Protein AF-A0A3D2V4M1-F1 (afdb_monomer)

Solvent-accessible surface area (backbone atoms only — not comparable to full-atom values): 6940 Å² total; per-residue (Å²): 143,66,62,63,49,22,53,51,41,52,53,52,38,59,76,69,65,56,54,67,71,56,53,52,47,23,29,75,36,7,58,77,78,34,70,85,38,71,66,32,46,23,28,28,33,61,55,54,71,39,66,43,95,90,40,63,64,65,18,50,55,46,37,48,34,51,48,32,41,75,77,68,73,39,86,50,70,66,8,72,84,40,56,33,94,81,58,99,42,41,36,66,53,40,53,57,59,47,56,75,55,64,82,69,76,80,90,81,74,79,56,95,90,54,78,81,88,122

Foldseek 3Di:
DLLVLLVVLVVVCVVVVPDVVVLLCLCLALCPVPVPDSSSVSSVSNLCVLDDPPDPPSSLLCSLQSNCCPPVVDGCSVQCVAQDPPDRQHVVNSVVSSVVCVVDDDDPDDDVPDPPPD

pLDDT: mean 91.74, std 9.74, range [51.94, 98.25]

Structure (mmCIF, N/CA/C/O backbone):
data_AF-A0A3D2V4M1-F1
#
_entry.id   AF-A0A3D2V4M1-F1
#
loop_
_atom_site.group_PDB
_atom_site.id
_atom_site.type_symbol
_atom_site.label_atom_id
_atom_site.label_alt_id
_atom_site.label_comp_id
_atom_site.label_asym_id
_atom_site.label_entity_id
_atom_site.label_seq_id
_atom_site.pdbx_PDB_ins_code
_atom_site.Cartn_x
_atom_site.Cartn_y
_atom_site.Cartn_z
_atom_site.occupancy
_atom_site.B_iso_or_equiv
_atom_site.auth_seq_id
_atom_site.auth_comp_id
_atom_site.auth_asym_id
_atom_site.auth_atom_id
_atom_site.pdbx_PDB_model_num
ATOM 1 N N . LYS A 1 1 ? 16.210 -1.381 -2.846 1.00 54.25 1 LYS A N 1
ATOM 2 C CA . LYS A 1 1 ? 17.095 -0.762 -3.869 1.00 54.25 1 LYS A CA 1
ATOM 3 C C . LYS A 1 1 ? 16.379 -0.390 -5.185 1.00 54.25 1 LYS A C 1
ATOM 5 O O . LYS A 1 1 ? 17.010 0.249 -6.009 1.00 54.25 1 LYS A O 1
ATOM 10 N N . ASN A 1 2 ? 15.068 -0.644 -5.351 1.00 72.94 2 ASN A N 1
ATOM 11 C CA . ASN A 1 2 ? 14.371 -0.451 -6.640 1.00 72.94 2 ASN A CA 1
ATOM 12 C C . ASN A 1 2 ? 13.232 0.597 -6.625 1.00 72.94 2 ASN A C 1
ATOM 14 O O . ASN A 1 2 ? 12.428 0.638 -7.548 1.00 72.94 2 ASN A O 1
ATOM 18 N N . LEU A 1 3 ? 13.162 1.467 -5.605 1.00 85.62 3 LEU A N 1
ATOM 19 C CA . LEU A 1 3 ? 12.079 2.461 -5.455 1.00 85.62 3 LEU A CA 1
ATOM 20 C C . LEU A 1 3 ? 12.039 3.531 -6.557 1.00 85.62 3 LEU A C 1
ATOM 22 O O . LEU A 1 3 ? 11.018 4.187 -6.739 1.00 85.62 3 LEU A O 1
ATOM 26 N N . TRP A 1 4 ? 13.132 3.705 -7.300 1.00 91.38 4 TRP A N 1
ATOM 27 C CA . TRP A 1 4 ? 13.201 4.657 -8.405 1.00 91.38 4 TRP A CA 1
ATOM 28 C C . TRP A 1 4 ? 12.192 4.336 -9.517 1.00 91.38 4 TRP A C 1
ATOM 30 O O . TRP A 1 4 ? 11.665 5.263 -10.113 1.00 91.38 4 TRP A O 1
ATOM 40 N N . ARG A 1 5 ? 11.847 3.055 -9.734 1.00 91.69 5 ARG A N 1
ATOM 41 C CA . ARG A 1 5 ? 10.828 2.649 -10.720 1.00 91.69 5 ARG A CA 1
ATOM 42 C C . ARG A 1 5 ? 9.445 3.184 -10.354 1.00 91.69 5 ARG A C 1
ATOM 44 O O . ARG A 1 5 ? 8.746 3.706 -11.210 1.00 91.69 5 ARG A O 1
ATOM 51 N N . TRP A 1 6 ? 9.094 3.115 -9.070 1.00 95.12 6 TRP A N 1
ATOM 52 C CA . TRP A 1 6 ? 7.847 3.682 -8.558 1.00 95.12 6 TRP A CA 1
ATOM 53 C C . TRP A 1 6 ? 7.839 5.210 -8.644 1.00 95.12 6 TRP A C 1
ATOM 55 O O . TRP A 1 6 ? 6.861 5.793 -9.100 1.00 95.12 6 TRP A O 1
ATOM 65 N N . ARG A 1 7 ? 8.947 5.869 -8.277 1.00 95.88 7 ARG A N 1
ATOM 66 C CA . ARG A 1 7 ? 9.106 7.323 -8.452 1.00 95.88 7 ARG A CA 1
ATOM 67 C C . ARG A 1 7 ? 8.899 7.735 -9.912 1.00 95.88 7 ARG A C 1
ATOM 69 O O . ARG A 1 7 ? 8.149 8.670 -10.171 1.00 95.88 7 ARG A O 1
ATOM 76 N N . ASP A 1 8 ? 9.564 7.060 -10.845 1.00 96.44 8 ASP A N 1
ATOM 77 C CA . ASP A 1 8 ? 9.486 7.386 -12.270 1.00 96.44 8 ASP A CA 1
ATOM 78 C C . ASP A 1 8 ? 8.075 7.119 -12.812 1.00 96.44 8 ASP A C 1
ATOM 80 O O . ASP A 1 8 ? 7.552 7.934 -13.568 1.00 96.44 8 ASP A O 1
ATOM 84 N N . TRP A 1 9 ? 7.411 6.053 -12.349 1.00 97.12 9 TRP A N 1
ATOM 85 C CA . TRP A 1 9 ? 5.997 5.803 -12.643 1.00 97.12 9 TRP A CA 1
ATOM 86 C C . TRP A 1 9 ? 5.083 6.936 -12.142 1.00 97.12 9 TRP A C 1
ATOM 88 O O . TRP A 1 9 ? 4.203 7.359 -12.891 1.00 97.12 9 TRP A O 1
ATOM 98 N N . ILE A 1 10 ? 5.304 7.493 -10.939 1.00 97.25 10 ILE A N 1
ATOM 99 C CA . ILE A 1 10 ? 4.532 8.654 -10.447 1.00 97.25 10 ILE A CA 1
ATOM 100 C C . ILE A 1 10 ? 4.721 9.847 -11.387 1.00 97.25 10 ILE A C 1
ATOM 102 O O . ILE A 1 10 ? 3.740 10.448 -11.819 1.00 97.25 10 ILE A O 1
ATOM 106 N N . VAL A 1 11 ? 5.973 10.189 -11.709 1.00 97.81 11 VAL A N 1
ATOM 107 C CA . VAL A 1 11 ? 6.292 11.334 -12.579 1.00 97.81 11 VAL A CA 1
ATOM 108 C C . VAL A 1 11 ? 5.635 11.167 -13.948 1.00 97.81 11 VAL A C 1
ATOM 110 O O . VAL A 1 11 ? 4.979 12.089 -14.428 1.00 97.81 11 VAL A O 1
ATOM 113 N N . ASN A 1 12 ? 5.749 9.983 -14.549 1.00 97.50 12 ASN A N 1
ATOM 114 C CA . ASN A 1 12 ? 5.141 9.689 -15.843 1.00 97.50 12 ASN A CA 1
ATOM 115 C C . ASN A 1 12 ? 3.609 9.728 -15.781 1.00 97.50 12 ASN A C 1
ATOM 117 O O . ASN A 1 12 ? 2.987 10.290 -16.676 1.00 97.50 12 ASN A O 1
ATOM 121 N N . SER A 1 13 ? 3.000 9.194 -14.719 1.00 97.56 13 SER A N 1
ATOM 122 C CA . SER A 1 13 ? 1.544 9.219 -14.537 1.00 97.56 13 SER A CA 1
ATOM 123 C C . SER A 1 13 ? 1.002 10.641 -14.437 1.00 97.56 13 SER A C 1
ATOM 125 O O . SER A 1 13 ? -0.004 10.960 -15.065 1.00 97.56 13 SER A O 1
ATOM 127 N N . LEU A 1 14 ? 1.697 11.516 -13.703 1.00 97.88 14 LEU A N 1
ATOM 128 C CA . LEU A 1 14 ? 1.336 12.929 -13.600 1.00 97.88 14 LEU A CA 1
ATOM 129 C C . LEU A 1 14 ? 1.529 13.661 -14.935 1.00 97.88 14 LEU A C 1
ATOM 131 O O . LEU A 1 14 ? 0.636 14.389 -15.359 1.00 97.88 14 LEU A O 1
ATOM 135 N N . ASN A 1 15 ? 2.651 13.434 -15.627 1.00 98.19 15 ASN A N 1
ATOM 136 C CA . ASN A 1 15 ? 2.925 14.045 -16.933 1.00 98.19 15 ASN A CA 1
ATOM 137 C C . ASN A 1 15 ? 1.911 13.624 -18.008 1.00 98.19 15 ASN A C 1
ATOM 139 O O . ASN A 1 15 ? 1.567 14.425 -18.874 1.00 98.19 15 ASN A O 1
ATOM 143 N N . ASN A 1 16 ? 1.418 12.386 -17.935 1.00 97.50 16 ASN A N 1
ATOM 144 C CA . ASN A 1 16 ? 0.406 11.852 -18.845 1.00 97.50 16 ASN A CA 1
ATOM 145 C C . ASN A 1 16 ? -1.032 12.187 -18.417 1.00 97.50 16 ASN A C 1
ATOM 147 O O . ASN A 1 16 ? -1.972 11.806 -19.111 1.00 97.50 16 ASN A O 1
ATOM 151 N N . ASN A 1 17 ? -1.211 12.910 -17.304 1.00 97.12 17 ASN A N 1
ATOM 152 C CA . ASN A 1 17 ? -2.513 13.264 -16.744 1.00 97.12 17 ASN A CA 1
ATOM 153 C C . ASN A 1 17 ? -3.406 12.034 -16.474 1.00 97.12 17 ASN A C 1
ATOM 155 O O . ASN A 1 17 ? -4.608 12.048 -16.748 1.00 97.12 17 ASN A O 1
ATOM 159 N N . ASN A 1 18 ? -2.808 10.961 -15.949 1.00 96.56 18 ASN A N 1
ATOM 160 C CA . ASN A 1 18 ? -3.543 9.767 -15.542 1.00 96.56 18 ASN A CA 1
ATOM 161 C C . ASN A 1 18 ? -4.531 10.106 -14.414 1.00 96.56 18 ASN A C 1
ATOM 163 O O . ASN A 1 18 ? -4.244 10.918 -13.531 1.00 96.56 18 ASN A O 1
ATOM 167 N N . GLY A 1 19 ? -5.692 9.447 -14.418 1.00 97.81 19 GLY A N 1
ATOM 168 C CA . GLY A 1 19 ? -6.686 9.604 -13.357 1.00 97.81 19 GLY A CA 1
ATOM 169 C C . GLY A 1 19 ? -6.140 9.154 -12.001 1.00 97.81 19 GLY A C 1
ATOM 170 O O . GLY A 1 19 ? -5.475 8.122 -11.896 1.00 97.81 19 GLY A O 1
ATOM 171 N N . TYR A 1 20 ? -6.434 9.905 -10.937 1.00 96.56 20 TYR A N 1
ATOM 172 C CA . TYR A 1 20 ? -5.981 9.541 -9.590 1.00 96.56 20 TYR A CA 1
ATOM 173 C C . TYR A 1 20 ? -6.553 8.191 -9.133 1.00 96.56 20 TYR A C 1
ATOM 175 O O . TYR A 1 20 ? -5.864 7.414 -8.479 1.00 96.56 20 TYR A O 1
ATOM 183 N N . ASP A 1 21 ? -7.787 7.869 -9.522 1.00 96.75 21 ASP A N 1
ATOM 184 C CA . ASP A 1 21 ? -8.420 6.576 -9.252 1.00 96.75 21 ASP A CA 1
ATOM 185 C C . ASP A 1 21 ? -7.659 5.413 -9.907 1.00 96.75 21 ASP A C 1
ATOM 187 O O . ASP A 1 21 ? -7.454 4.374 -9.273 1.00 96.75 21 ASP A O 1
ATOM 191 N N . GLN A 1 22 ? -7.179 5.608 -11.138 1.00 95.94 22 GLN A N 1
ATOM 192 C CA . GLN A 1 22 ? -6.308 4.656 -11.820 1.00 95.94 22 GLN A CA 1
ATOM 193 C C . GLN A 1 22 ? -4.973 4.519 -11.081 1.00 95.94 22 GLN A C 1
ATOM 195 O O . GLN A 1 22 ? -4.558 3.401 -10.781 1.00 95.94 22 GLN A O 1
ATOM 200 N N . MET A 1 23 ? -4.342 5.636 -10.707 1.00 97.44 23 MET A N 1
ATOM 201 C CA . MET A 1 23 ? -3.078 5.623 -9.965 1.00 97.44 23 MET A CA 1
ATOM 202 C C . MET A 1 23 ? -3.194 4.870 -8.631 1.00 97.44 23 MET A C 1
ATOM 204 O O . MET A 1 23 ? -2.317 4.078 -8.289 1.00 97.44 23 MET A O 1
ATOM 208 N N . VAL A 1 24 ? -4.275 5.081 -7.873 1.00 97.50 24 VAL A N 1
ATOM 209 C CA . VAL A 1 24 ? -4.538 4.354 -6.619 1.00 97.50 24 VAL A CA 1
ATOM 210 C C . VAL A 1 24 ? -4.700 2.858 -6.885 1.00 97.50 24 VAL A C 1
ATOM 212 O O . VAL A 1 24 ? -4.113 2.043 -6.171 1.00 97.50 24 VAL A O 1
ATOM 215 N N . ARG A 1 25 ? -5.456 2.487 -7.925 1.00 96.69 25 ARG A N 1
ATOM 216 C CA . ARG A 1 25 ? -5.684 1.084 -8.291 1.00 96.69 25 ARG A CA 1
ATOM 217 C C . ARG A 1 25 ? -4.382 0.381 -8.672 1.00 96.69 25 ARG A C 1
ATOM 219 O O . ARG A 1 25 ? -4.125 -0.712 -8.181 1.00 96.69 25 ARG A O 1
ATOM 226 N N . GLU A 1 26 ? -3.543 1.018 -9.480 1.00 96.75 26 GLU A N 1
ATOM 227 C CA . GLU A 1 26 ? -2.247 0.467 -9.889 1.00 96.75 26 GLU A CA 1
ATOM 228 C C . GLU A 1 26 ? -1.268 0.365 -8.707 1.00 96.75 26 GLU A C 1
ATOM 230 O O . GLU A 1 26 ? -0.582 -0.644 -8.558 1.00 96.75 26 GLU A O 1
ATOM 235 N N . MET A 1 27 ? -1.243 1.351 -7.802 1.00 96.69 27 MET A N 1
ATOM 236 C CA . MET A 1 27 ? -0.401 1.283 -6.599 1.00 96.69 27 MET A CA 1
ATOM 237 C C . MET A 1 27 ? -0.779 0.137 -5.653 1.00 96.69 27 MET A C 1
ATOM 239 O O . MET A 1 27 ? 0.099 -0.382 -4.962 1.00 96.69 27 MET A O 1
ATOM 243 N N . LEU A 1 28 ? -2.063 -0.230 -5.587 1.00 96.38 28 LEU A N 1
ATOM 244 C CA . LEU A 1 28 ? -2.573 -1.271 -4.688 1.00 96.38 28 LEU A CA 1
ATOM 245 C C . LEU A 1 28 ? -2.663 -2.660 -5.328 1.00 96.38 28 LEU A C 1
ATOM 247 O O . LEU A 1 28 ? -2.660 -3.641 -4.592 1.00 96.38 28 LEU A O 1
ATOM 251 N N . ALA A 1 29 ? -2.790 -2.739 -6.652 1.00 95.75 29 ALA A N 1
ATOM 252 C CA . ALA A 1 29 ? -3.134 -3.976 -7.349 1.00 95.75 29 ALA A CA 1
ATOM 253 C C . ALA A 1 29 ? -2.621 -4.017 -8.801 1.00 95.75 29 ALA A C 1
ATOM 255 O O . ALA A 1 29 ? -3.235 -4.653 -9.652 1.00 95.75 29 ALA A O 1
ATOM 256 N N . GLY A 1 30 ? -1.543 -3.303 -9.140 1.00 94.56 30 GLY A N 1
ATOM 257 C CA . GLY A 1 30 ? -1.006 -3.276 -10.508 1.00 94.56 30 GLY A CA 1
ATOM 258 C C . GLY A 1 30 ? -0.626 -4.660 -11.055 1.00 94.56 30 GLY A C 1
ATOM 259 O O . GLY A 1 30 ? -0.795 -4.915 -12.244 1.00 94.56 30 GLY A O 1
ATOM 260 N N . ASP A 1 31 ? -0.200 -5.571 -10.182 1.00 92.19 31 ASP A N 1
ATOM 261 C CA . ASP A 1 31 ? 0.055 -6.983 -10.475 1.00 92.19 31 ASP A CA 1
ATOM 262 C C . ASP A 1 31 ? -1.215 -7.789 -10.783 1.00 92.19 31 ASP A C 1
ATOM 264 O O . ASP A 1 31 ? -1.166 -8.694 -11.609 1.00 92.19 31 ASP A O 1
ATOM 268 N N . GLU A 1 32 ? -2.354 -7.438 -10.192 1.00 93.31 32 GLU A N 1
ATOM 269 C CA . GLU A 1 32 ? -3.648 -8.075 -10.474 1.00 93.31 32 GLU A CA 1
ATOM 270 C C . GLU A 1 32 ? -4.342 -7.460 -11.700 1.00 93.31 32 GLU A C 1
ATOM 272 O O . GLU A 1 32 ? -4.941 -8.157 -12.517 1.00 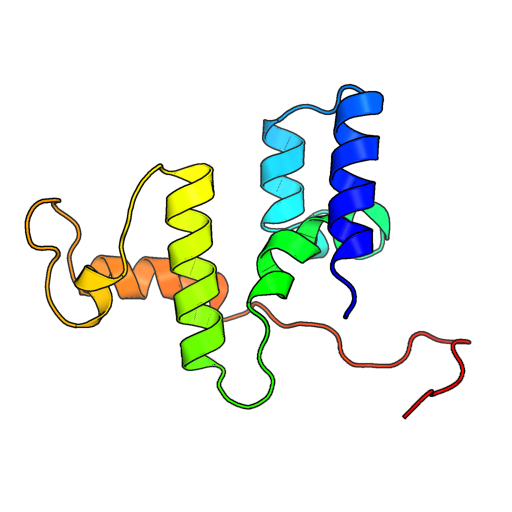93.31 32 GLU A O 1
ATOM 277 N N . VAL A 1 33 ? -4.263 -6.134 -11.850 1.00 94.12 33 VAL A N 1
ATOM 278 C CA . VAL A 1 33 ? -4.948 -5.387 -12.917 1.00 94.12 33 VAL A CA 1
ATOM 279 C C . VAL A 1 33 ? -4.272 -5.595 -14.270 1.00 94.12 33 VAL A C 1
ATOM 281 O O . VAL A 1 33 ? -4.958 -5.720 -15.284 1.00 94.12 33 VAL A O 1
ATOM 284 N N . ALA A 1 34 ? -2.938 -5.617 -14.300 1.00 94.19 34 ALA A N 1
ATOM 285 C CA . ALA A 1 34 ? -2.163 -5.773 -15.524 1.00 94.19 34 ALA A CA 1
ATOM 286 C C . ALA A 1 34 ? -0.839 -6.519 -15.245 1.00 94.19 34 ALA A C 1
ATOM 288 O O . ALA A 1 34 ? 0.240 -5.931 -15.334 1.00 94.19 34 ALA A O 1
ATOM 289 N N . PRO A 1 35 ? -0.890 -7.840 -14.970 1.00 89.88 35 PRO A N 1
ATOM 290 C CA . PRO A 1 35 ? 0.272 -8.644 -14.555 1.00 89.88 35 PRO A CA 1
ATOM 291 C C . PRO A 1 35 ? 1.443 -8.644 -15.545 1.00 89.88 35 PRO A C 1
ATOM 293 O O . PRO A 1 35 ? 2.575 -8.941 -15.168 1.00 89.88 35 PRO A O 1
ATOM 296 N N . ASN A 1 36 ? 1.174 -8.339 -16.816 1.00 90.31 36 ASN A N 1
ATOM 297 C CA . ASN A 1 36 ? 2.166 -8.335 -17.890 1.00 90.31 36 ASN A CA 1
ATOM 298 C C . ASN A 1 36 ? 2.612 -6.923 -18.298 1.00 90.31 36 ASN A C 1
ATOM 300 O O . ASN A 1 36 ? 3.428 -6.803 -19.209 1.00 90.31 36 ASN A O 1
ATOM 304 N N . ASP A 1 37 ? 2.082 -5.867 -17.672 1.00 91.81 37 ASP A N 1
ATOM 305 C CA . ASP A 1 37 ? 2.460 -4.485 -17.967 1.00 91.81 37 ASP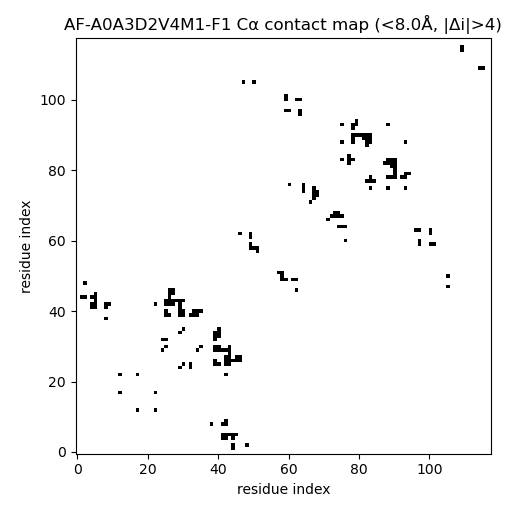 A CA 1
ATOM 306 C C . ASP A 1 37 ? 3.542 -4.002 -16.983 1.00 91.81 37 ASP A C 1
ATOM 308 O O . ASP A 1 37 ? 3.259 -3.787 -15.800 1.00 91.81 37 ASP A O 1
ATOM 312 N N . PRO A 1 38 ? 4.786 -3.769 -17.443 1.00 89.75 38 PRO A N 1
ATOM 313 C CA . PRO A 1 38 ? 5.856 -3.273 -16.587 1.00 89.75 38 PRO A CA 1
ATOM 314 C C . PRO A 1 38 ? 5.552 -1.931 -15.907 1.00 89.75 38 PRO A C 1
ATOM 316 O O . PRO A 1 38 ? 6.127 -1.660 -14.852 1.00 89.75 38 PRO A O 1
ATOM 319 N N . GLN A 1 39 ? 4.690 -1.084 -16.484 1.00 90.94 39 GLN A N 1
ATOM 320 C CA . GLN A 1 39 ? 4.292 0.183 -15.864 1.00 90.94 39 GLN A CA 1
ATOM 321 C C . GLN A 1 39 ? 3.352 -0.055 -14.683 1.00 90.94 39 GLN A C 1
ATOM 323 O O . GLN A 1 39 ? 3.611 0.463 -13.597 1.00 90.94 39 GLN A O 1
ATOM 328 N N . ALA A 1 40 ? 2.336 -0.904 -14.845 1.00 92.62 40 ALA A N 1
ATOM 329 C CA . ALA A 1 40 ? 1.460 -1.297 -13.742 1.00 92.62 40 ALA A CA 1
ATOM 330 C C . ALA A 1 40 ? 2.244 -2.009 -12.625 1.00 92.62 40 ALA A C 1
ATOM 332 O O . ALA A 1 40 ? 2.058 -1.721 -11.442 1.00 92.62 40 ALA A O 1
ATOM 333 N N . LEU A 1 41 ? 3.205 -2.866 -12.983 1.00 92.19 41 LEU A N 1
ATOM 334 C CA . LEU A 1 41 ? 4.104 -3.498 -12.013 1.00 92.19 41 LEU A CA 1
ATOM 335 C C . LEU A 1 41 ? 5.036 -2.494 -11.317 1.00 92.19 41 LEU A C 1
ATOM 337 O O . LEU A 1 41 ? 5.397 -2.688 -10.159 1.00 92.19 41 LEU A O 1
ATO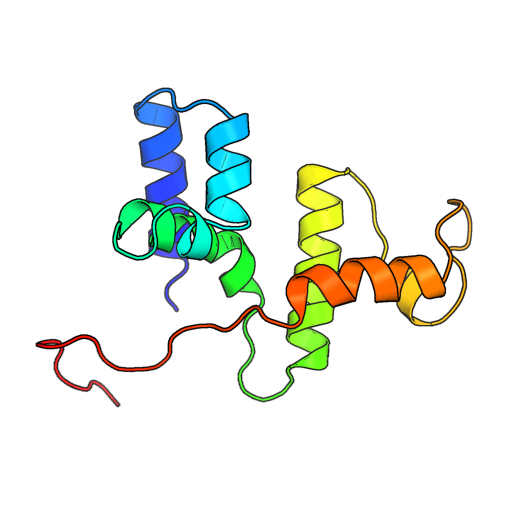M 341 N N . ALA A 1 42 ? 5.445 -1.410 -11.980 1.00 93.25 42 ALA A N 1
ATOM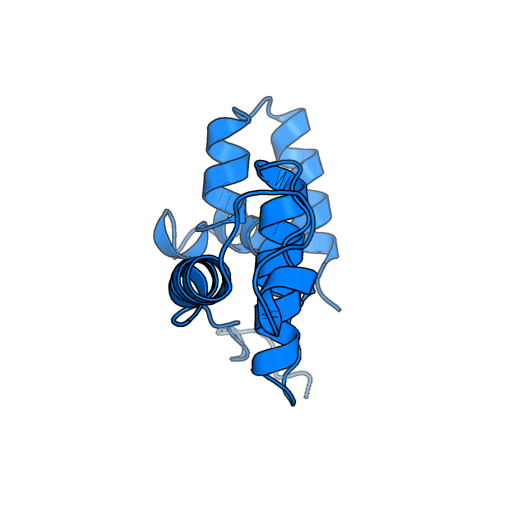 342 C CA . ALA A 1 42 ? 6.232 -0.360 -11.333 1.00 93.25 42 ALA A CA 1
ATOM 343 C C . ALA A 1 42 ? 5.414 0.407 -10.277 1.00 93.25 42 ALA A C 1
ATOM 345 O O . ALA A 1 42 ? 5.973 0.823 -9.255 1.00 93.25 42 ALA A O 1
ATOM 346 N N . ALA A 1 43 ? 4.101 0.551 -10.484 1.00 95.69 43 ALA A N 1
ATOM 347 C CA . ALA A 1 43 ? 3.187 1.212 -9.554 1.00 95.69 43 ALA A CA 1
ATOM 348 C C . ALA A 1 43 ? 3.105 0.504 -8.191 1.00 95.69 43 ALA A C 1
ATOM 350 O O . ALA A 1 43 ? 3.131 1.165 -7.146 1.00 95.69 43 ALA A O 1
ATOM 351 N N . THR A 1 44 ? 3.110 -0.838 -8.175 1.00 94.19 44 THR A N 1
ATOM 352 C CA . THR A 1 44 ? 3.091 -1.649 -6.936 1.00 94.19 44 THR A CA 1
ATOM 353 C C . THR A 1 44 ? 4.354 -1.482 -6.089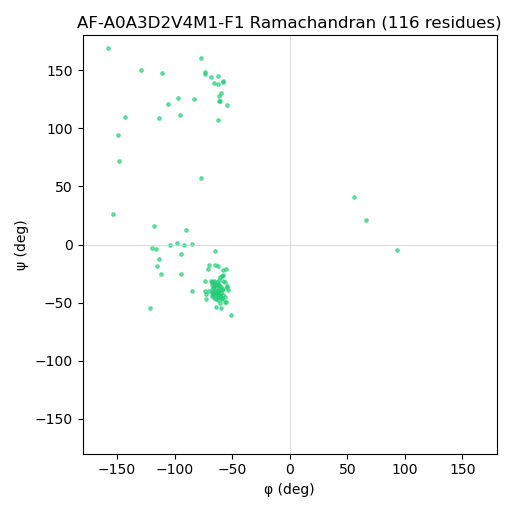 1.00 94.19 44 THR A C 1
ATOM 355 O O . THR A 1 44 ? 4.408 -1.920 -4.935 1.00 94.19 44 THR A O 1
ATOM 358 N N . GLY A 1 45 ? 5.356 -0.748 -6.585 1.00 93.75 45 GLY A N 1
ATOM 359 C CA . GLY A 1 45 ? 6.469 -0.272 -5.776 1.00 93.75 45 GLY A CA 1
ATOM 360 C C . GLY A 1 45 ? 6.034 0.549 -4.553 1.00 93.75 45 GLY A C 1
ATOM 361 O O . GLY A 1 45 ? 6.774 0.575 -3.565 1.00 93.75 45 GLY A O 1
ATOM 362 N N . PHE A 1 46 ? 4.812 1.108 -4.551 1.00 95.62 46 PHE A N 1
ATOM 363 C CA . PHE A 1 46 ? 4.143 1.572 -3.333 1.00 95.62 46 PHE A CA 1
ATOM 364 C C . PHE A 1 46 ? 4.147 0.465 -2.268 1.00 95.62 46 PHE A C 1
ATOM 366 O O . PHE A 1 46 ? 4.757 0.634 -1.215 1.00 95.62 46 PHE A O 1
ATOM 373 N N . LEU A 1 47 ? 3.545 -0.696 -2.520 1.00 94.88 47 LEU A N 1
ATOM 374 C CA . LEU A 1 47 ? 3.506 -1.803 -1.557 1.00 94.88 47 LEU A CA 1
ATOM 375 C C . LEU A 1 47 ? 4.899 -2.396 -1.288 1.00 94.88 47 LEU A C 1
ATOM 377 O O . LEU A 1 47 ? 5.206 -2.784 -0.155 1.00 94.88 47 LEU A O 1
ATOM 381 N N . ALA A 1 48 ? 5.769 -2.449 -2.302 1.00 92.38 48 ALA A N 1
ATOM 382 C CA . ALA A 1 48 ? 7.103 -3.047 -2.188 1.00 92.38 48 ALA A CA 1
ATOM 383 C C . ALA A 1 48 ? 8.066 -2.234 -1.314 1.00 92.38 48 ALA A C 1
ATOM 385 O O . ALA A 1 48 ? 9.057 -2.778 -0.827 1.00 92.38 48 ALA A O 1
ATOM 386 N N . ARG A 1 49 ? 7.778 -0.954 -1.040 1.00 91.44 49 ARG A N 1
ATOM 387 C CA . ARG A 1 49 ? 8.617 -0.110 -0.170 1.00 91.44 49 ARG A CA 1
ATOM 388 C C . ARG A 1 49 ? 8.783 -0.647 1.246 1.00 91.44 49 ARG A C 1
ATOM 390 O O . ARG A 1 49 ? 9.779 -0.351 1.896 1.00 91.44 49 ARG A O 1
ATOM 397 N N . SER A 1 50 ? 7.805 -1.415 1.718 1.00 90.75 50 SER A N 1
ATOM 398 C CA . SER A 1 50 ? 7.810 -2.021 3.048 1.00 90.75 50 SER A CA 1
ATOM 399 C C . SER A 1 50 ? 8.406 -3.432 3.054 1.00 90.75 50 SER A C 1
ATOM 401 O O . SER A 1 50 ? 8.469 -4.046 4.117 1.00 90.75 50 SER A O 1
ATOM 403 N N . TRP A 1 51 ? 8.836 -3.948 1.895 1.00 91.88 51 TRP A N 1
ATOM 404 C CA . TRP A 1 51 ? 9.318 -5.317 1.760 1.00 91.88 51 TRP A CA 1
ATOM 405 C C . TRP A 1 51 ? 10.549 -5.574 2.620 1.00 91.88 51 TRP A C 1
ATOM 407 O O . TRP A 1 51 ? 11.565 -4.880 2.532 1.00 91.88 51 TRP A O 1
ATOM 417 N N . TYR A 1 52 ? 10.459 -6.630 3.421 1.00 90.12 52 TYR A N 1
ATOM 418 C CA . TYR A 1 52 ? 11.549 -7.082 4.261 1.00 90.12 52 TYR A CA 1
ATOM 419 C C . TYR A 1 52 ? 11.572 -8.609 4.322 1.00 90.12 52 TYR A C 1
ATOM 421 O O . TYR A 1 52 ? 10.710 -9.239 4.935 1.00 90.12 52 TYR A O 1
ATOM 429 N N . LYS A 1 53 ? 12.588 -9.200 3.680 1.00 88.00 53 LYS A N 1
ATOM 430 C CA . LYS A 1 53 ? 12.722 -10.652 3.474 1.00 88.00 53 LYS A CA 1
ATOM 431 C C . LYS A 1 53 ? 12.648 -11.468 4.770 1.00 88.00 53 LYS A C 1
ATOM 433 O O . LYS A 1 53 ? 12.105 -12.565 4.765 1.00 88.00 53 LYS A O 1
ATOM 438 N N . PHE A 1 54 ? 13.200 -10.947 5.866 1.00 92.31 54 PHE A N 1
ATOM 439 C CA . PHE A 1 54 ? 13.398 -11.713 7.101 1.00 92.31 54 PHE A CA 1
ATOM 440 C C . PHE A 1 54 ? 12.269 -11.566 8.129 1.00 92.31 54 PHE A C 1
ATOM 442 O O . PHE A 1 54 ? 12.274 -12.277 9.128 1.00 92.31 54 PHE A O 1
ATOM 449 N N . ASN A 1 55 ? 11.307 -10.659 7.923 1.00 94.88 55 ASN A N 1
ATOM 450 C CA . ASN A 1 55 ? 10.172 -10.505 8.835 1.00 94.88 55 ASN A CA 1
ATOM 451 C C . ASN A 1 55 ? 8.920 -10.043 8.076 1.00 94.88 55 ASN A C 1
ATOM 453 O O . ASN A 1 55 ? 8.678 -8.849 7.878 1.00 94.88 55 ASN A O 1
ATOM 457 N N . ARG A 1 56 ? 8.112 -11.034 7.682 1.00 93.38 56 ARG A N 1
ATOM 458 C CA . ARG A 1 56 ? 6.835 -10.857 6.981 1.00 93.38 56 ARG A CA 1
ATOM 459 C C . ARG A 1 56 ? 5.829 -10.047 7.795 1.00 93.38 56 ARG A C 1
ATOM 461 O O . ARG A 1 56 ? 5.107 -9.242 7.217 1.00 93.38 56 ARG A O 1
ATOM 468 N N . THR A 1 57 ? 5.800 -10.224 9.114 1.00 94.56 57 THR A N 1
ATOM 469 C CA . THR A 1 57 ? 4.877 -9.500 9.997 1.00 94.56 57 THR A CA 1
ATOM 470 C C . THR A 1 57 ? 5.162 -8.005 9.966 1.00 94.56 57 THR A C 1
ATOM 472 O O . THR A 1 57 ? 4.278 -7.234 9.620 1.00 94.56 57 THR A O 1
ATOM 475 N N . SER A 1 58 ? 6.405 -7.587 10.217 1.00 94.44 58 SER A N 1
ATOM 476 C CA . SER A 1 58 ? 6.771 -6.164 10.175 1.00 94.44 58 SER A CA 1
ATOM 477 C C . SER A 1 58 ? 6.615 -5.552 8.786 1.00 94.44 58 SER A C 1
ATOM 479 O O . SER A 1 58 ? 6.264 -4.380 8.672 1.00 94.44 58 SER A O 1
ATOM 481 N N . TRP A 1 59 ? 6.861 -6.324 7.726 1.00 94.94 59 TRP A N 1
ATOM 482 C CA . TRP A 1 59 ? 6.552 -5.888 6.367 1.00 94.94 59 TRP A CA 1
ATOM 483 C C . TRP A 1 59 ? 5.055 -5.596 6.213 1.00 94.94 59 TRP A C 1
ATOM 485 O O . TRP A 1 59 ? 4.703 -4.481 5.833 1.00 94.94 59 TRP A O 1
ATOM 495 N N . LEU A 1 60 ? 4.183 -6.550 6.550 1.00 96.31 60 LEU A N 1
ATOM 496 C CA . LEU A 1 60 ? 2.738 -6.375 6.418 1.00 96.31 60 LEU A CA 1
ATOM 497 C C . LEU A 1 60 ? 2.187 -5.256 7.293 1.00 96.31 60 LEU A C 1
ATOM 499 O O . LEU A 1 60 ? 1.390 -4.465 6.799 1.00 96.31 60 LEU A O 1
ATOM 503 N N . ASP A 1 61 ? 2.645 -5.149 8.540 1.00 96.44 61 ASP A N 1
ATOM 504 C CA . ASP A 1 61 ? 2.249 -4.076 9.456 1.00 96.44 61 ASP A CA 1
ATOM 505 C C . ASP A 1 61 ? 2.551 -2.701 8.841 1.00 96.44 61 ASP A C 1
ATOM 507 O O . ASP A 1 61 ? 1.703 -1.809 8.827 1.00 96.44 61 ASP A O 1
ATOM 511 N N . ASN A 1 62 ? 3.744 -2.547 8.255 1.00 96.12 62 ASN A N 1
ATOM 512 C CA . ASN A 1 62 ? 4.119 -1.329 7.548 1.00 96.12 62 ASN A CA 1
ATOM 513 C C . ASN A 1 62 ? 3.279 -1.119 6.285 1.00 96.12 62 ASN A C 1
ATOM 515 O O . ASN A 1 62 ? 2.880 0.011 6.019 1.00 96.12 62 ASN A O 1
ATOM 519 N N . THR A 1 63 ? 3.007 -2.165 5.501 1.00 96.56 63 THR A N 1
ATOM 520 C CA . THR A 1 63 ? 2.175 -2.067 4.294 1.00 96.56 63 THR A CA 1
ATOM 521 C C . THR A 1 63 ? 0.776 -1.552 4.629 1.00 96.56 63 THR A C 1
ATOM 523 O O . THR A 1 63 ? 0.299 -0.625 3.968 1.00 96.56 63 THR A O 1
ATOM 526 N N . ILE A 1 64 ? 0.136 -2.089 5.669 1.00 97.00 64 ILE A N 1
ATOM 527 C CA . ILE A 1 64 ? -1.234 -1.703 6.022 1.00 97.00 64 ILE A CA 1
ATOM 528 C C . ILE A 1 64 ? -1.286 -0.300 6.634 1.00 97.00 64 ILE A C 1
ATOM 530 O O . ILE A 1 64 ? -2.112 0.509 6.222 1.00 97.00 64 ILE A O 1
ATOM 534 N N . GLU A 1 65 ? -0.353 0.050 7.523 1.00 97.12 65 GLU A N 1
ATOM 535 C CA . GLU A 1 65 ? -0.294 1.385 8.129 1.00 97.12 65 GLU A CA 1
ATOM 536 C C . GLU A 1 65 ? -0.091 2.467 7.068 1.00 97.12 65 GLU A C 1
ATOM 538 O O . GLU A 1 65 ? -0.744 3.509 7.061 1.00 97.12 65 GLU A O 1
ATOM 543 N N . HIS A 1 66 ? 0.822 2.216 6.139 1.00 96.81 66 HIS A N 1
ATOM 544 C CA . HIS A 1 66 ? 1.114 3.138 5.061 1.00 96.81 66 HIS A CA 1
ATOM 545 C C . HIS A 1 66 ? -0.034 3.284 4.060 1.00 96.81 66 HIS A C 1
ATOM 547 O O . HIS A 1 66 ? -0.236 4.371 3.521 1.00 96.81 66 HIS A O 1
ATOM 553 N N . THR A 1 67 ? -0.767 2.203 3.802 1.00 97.50 67 THR A N 1
ATOM 554 C CA . THR A 1 67 ? -1.968 2.230 2.962 1.00 97.50 67 THR A CA 1
ATOM 555 C C . THR A 1 67 ? -3.065 3.054 3.626 1.00 97.50 67 THR A C 1
ATOM 557 O O . THR A 1 67 ? -3.642 3.934 2.988 1.00 97.50 67 THR A O 1
ATOM 560 N N . ALA A 1 68 ? -3.300 2.834 4.923 1.00 96.88 68 ALA A N 1
ATOM 561 C CA . ALA A 1 68 ? -4.277 3.592 5.694 1.00 96.88 68 ALA A CA 1
ATOM 562 C C . ALA A 1 68 ? -3.950 5.088 5.735 1.00 96.88 68 ALA A C 1
ATOM 564 O O . ALA A 1 68 ? -4.819 5.918 5.463 1.00 96.88 68 ALA A O 1
ATOM 565 N N . LYS A 1 69 ? -2.681 5.440 5.959 1.00 97.00 69 LYS A N 1
ATOM 566 C CA . LYS A 1 69 ? -2.228 6.835 5.927 1.00 97.00 69 LYS A CA 1
ATOM 567 C C . LYS A 1 69 ? -2.413 7.483 4.561 1.00 97.00 69 LYS A C 1
ATOM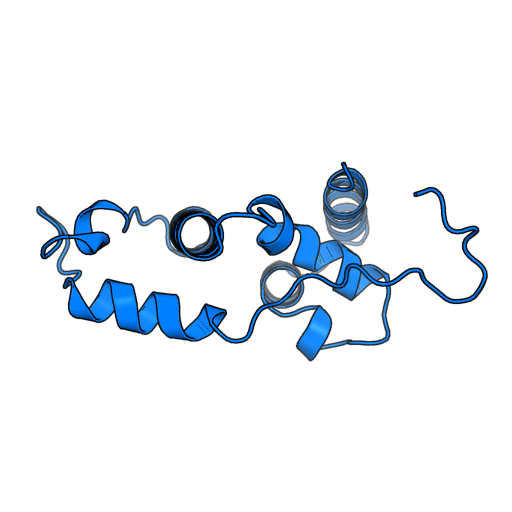 569 O O . LYS A 1 69 ? -2.914 8.598 4.488 1.00 97.00 69 LYS A O 1
ATOM 574 N N . ALA A 1 70 ? -2.000 6.799 3.494 1.00 96.69 70 ALA A N 1
ATOM 575 C CA . ALA A 1 70 ? -1.983 7.375 2.153 1.00 96.69 70 ALA A CA 1
ATOM 576 C C . ALA A 1 70 ? -3.387 7.596 1.578 1.00 96.69 70 ALA A C 1
ATOM 578 O O . ALA A 1 70 ? -3.618 8.612 0.930 1.00 96.69 70 ALA A O 1
ATOM 579 N N . PHE A 1 71 ? -4.311 6.657 1.805 1.00 96.56 71 PHE A N 1
ATOM 580 C CA . PHE A 1 71 ? -5.596 6.647 1.096 1.00 96.56 71 PHE A CA 1
ATOM 581 C C . PHE A 1 71 ? -6.815 6.862 1.990 1.00 96.56 71 PHE A C 1
ATOM 583 O O . PHE A 1 71 ? -7.870 7.225 1.481 1.00 96.56 71 PHE A O 1
ATOM 590 N N . MET A 1 72 ? -6.685 6.668 3.305 1.00 94.69 72 MET A N 1
ATOM 591 C CA . MET A 1 72 ? -7.779 6.887 4.259 1.00 94.69 72 MET A CA 1
ATOM 592 C C . MET A 1 72 ? -7.502 8.050 5.219 1.00 94.69 72 MET A C 1
ATOM 594 O O . MET A 1 72 ? -8.413 8.489 5.911 1.00 94.69 72 MET A O 1
ATOM 598 N N . GLY A 1 73 ? -6.263 8.557 5.278 1.00 95.12 73 GLY A N 1
ATOM 599 C CA . GLY A 1 73 ? -5.870 9.587 6.243 1.00 95.12 73 GLY A CA 1
ATOM 600 C C . GLY A 1 73 ? -5.889 9.097 7.696 1.00 95.12 73 GLY A C 1
ATOM 601 O O . GLY A 1 73 ? -5.985 9.910 8.610 1.00 95.12 73 GLY A O 1
ATOM 602 N N . LEU A 1 74 ? -5.810 7.779 7.914 1.00 94.38 74 LEU A N 1
ATOM 603 C CA . LEU A 1 74 ? -5.918 7.147 9.231 1.00 94.38 74 LEU A CA 1
ATOM 604 C C . LEU A 1 74 ? -4.586 6.544 9.679 1.00 94.38 74 LEU A C 1
ATOM 606 O O . LEU A 1 74 ? -3.822 6.013 8.872 1.00 94.38 74 LEU A O 1
ATOM 610 N N . THR A 1 75 ? -4.343 6.562 10.989 1.00 94.88 75 THR A N 1
ATOM 611 C CA . THR A 1 75 ? -3.289 5.769 11.634 1.00 94.88 75 THR A CA 1
ATOM 612 C C . THR A 1 75 ? -3.925 4.606 12.373 1.00 94.88 75 THR A C 1
ATOM 614 O O . THR A 1 75 ? -4.732 4.824 13.272 1.00 94.88 75 THR A O 1
ATOM 617 N N . ILE A 1 76 ? -3.561 3.375 12.023 1.00 96.06 76 ILE A N 1
ATOM 618 C CA . ILE A 1 76 ? -4.213 2.175 12.566 1.00 96.06 76 ILE A CA 1
ATOM 619 C C . ILE A 1 76 ? -3.262 1.316 13.402 1.00 96.06 76 ILE A C 1
ATOM 621 O O . ILE A 1 76 ? -3.694 0.354 14.026 1.00 96.06 76 ILE A O 1
ATOM 625 N N . ASN A 1 77 ? -1.978 1.671 13.484 1.00 94.50 77 ASN A N 1
ATOM 626 C CA . ASN A 1 77 ? -0.964 0.897 14.202 1.00 94.50 77 ASN A CA 1
ATOM 627 C C . ASN A 1 77 ? -1.270 0.617 15.680 1.00 94.50 77 ASN A C 1
ATOM 629 O O . ASN A 1 77 ? -0.890 -0.442 16.174 1.00 94.50 77 ASN A O 1
ATOM 633 N N . CYS A 1 78 ? -1.955 1.512 16.399 1.00 94.56 78 CYS A N 1
ATOM 634 C CA . CYS A 1 78 ? -2.350 1.237 17.787 1.00 94.56 78 CYS A CA 1
ATOM 635 C C . CYS A 1 78 ? -3.361 0.084 17.876 1.00 94.56 78 CYS A C 1
ATOM 637 O O . CYS A 1 78 ? -3.294 -0.706 18.818 1.00 94.56 78 CYS A O 1
ATOM 639 N N . ALA A 1 79 ? -4.227 -0.058 16.861 1.00 97.25 79 ALA A N 1
ATOM 640 C CA .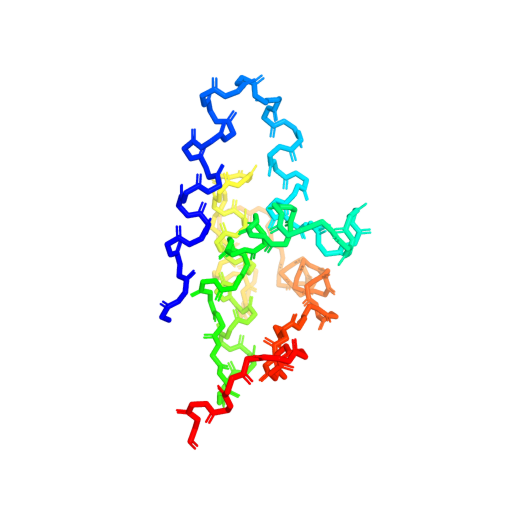 ALA A 1 79 ? -5.238 -1.110 16.796 1.00 97.25 79 ALA A CA 1
ATOM 641 C C . ALA A 1 79 ? -4.618 -2.527 16.757 1.00 97.25 79 ALA A C 1
ATOM 643 O O . ALA A 1 79 ? -5.256 -3.522 17.093 1.00 97.25 79 ALA A O 1
ATOM 644 N N . LYS A 1 80 ? -3.328 -2.638 16.409 1.00 96.25 80 LYS A N 1
ATOM 645 C CA . LYS A 1 80 ? -2.593 -3.907 16.333 1.00 96.25 80 LYS A CA 1
ATOM 646 C C . LYS A 1 80 ? -2.635 -4.731 17.617 1.00 96.25 80 LYS A C 1
ATOM 648 O O . LYS A 1 80 ? -2.628 -5.956 17.534 1.00 96.25 80 LYS A O 1
ATOM 653 N N . CYS A 1 81 ? -2.618 -4.082 18.782 1.00 96.69 81 CYS A N 1
ATOM 654 C CA . CYS A 1 81 ? -2.494 -4.756 20.081 1.00 96.69 81 CYS A CA 1
ATOM 655 C C . CYS A 1 81 ? -3.763 -4.663 20.936 1.00 96.69 81 CYS A C 1
ATOM 657 O O . CYS A 1 81 ? -3.981 -5.512 21.792 1.00 96.69 81 CYS A O 1
ATOM 659 N N . HIS A 1 82 ? -4.579 -3.636 20.722 1.00 97.62 82 HIS A N 1
ATOM 660 C CA . HIS A 1 82 ? -5.823 -3.367 21.443 1.00 97.62 82 HIS A CA 1
ATOM 661 C C . HIS A 1 82 ? -6.704 -2.469 20.574 1.00 97.62 82 HIS A C 1
ATOM 663 O O . HIS A 1 82 ? -6.200 -1.919 19.607 1.00 97.62 82 HIS A O 1
ATOM 669 N N . ASP A 1 83 ? -7.976 -2.267 20.908 1.00 97.56 83 ASP A N 1
ATOM 670 C CA . ASP A 1 83 ? -8.827 -1.328 20.162 1.00 97.56 83 ASP A CA 1
ATOM 671 C C . ASP A 1 83 ? -8.235 0.086 20.161 1.00 97.56 83 ASP A C 1
ATOM 673 O O . ASP A 1 83 ? -7.671 0.540 21.161 1.00 97.56 83 ASP A O 1
ATOM 677 N N . HIS A 1 84 ? -8.335 0.793 19.037 1.00 95.94 84 HIS A N 1
ATOM 678 C CA . HIS A 1 84 ? -7.766 2.126 18.913 1.00 95.94 84 HIS A CA 1
ATOM 679 C C . HIS A 1 84 ? -8.337 3.076 19.982 1.00 95.94 84 HIS A C 1
ATOM 681 O O . HIS A 1 84 ? -9.516 3.040 20.319 1.00 95.94 84 HIS A O 1
ATOM 687 N N . LYS A 1 85 ? -7.476 3.930 20.551 1.00 92.88 85 LYS A N 1
ATOM 688 C CA . LYS A 1 85 ? -7.801 4.713 21.757 1.00 92.88 85 LYS A CA 1
ATOM 689 C C . LYS A 1 85 ? -8.946 5.713 21.558 1.00 92.88 85 LYS A C 1
ATOM 691 O O . LYS A 1 85 ? -9.663 6.004 22.512 1.00 92.88 85 LYS A O 1
ATOM 696 N N . TYR A 1 86 ? -9.039 6.297 20.366 1.00 91.56 86 TYR A N 1
ATOM 697 C CA . TYR A 1 86 ? -9.943 7.412 20.071 1.00 91.56 86 TYR A CA 1
ATOM 698 C C . TYR A 1 86 ? -10.916 7.062 18.946 1.00 91.56 86 TYR A C 1
ATOM 700 O O . TYR A 1 86 ? -12.126 7.152 19.123 1.00 91.56 86 TYR A O 1
ATOM 708 N N . ASP A 1 87 ? -10.375 6.640 17.806 1.00 93.50 87 ASP A N 1
ATOM 709 C CA . ASP A 1 87 ? -11.177 6.230 16.653 1.00 93.50 87 ASP A CA 1
ATOM 710 C C . ASP A 1 87 ? -11.851 4.862 16.856 1.00 93.50 87 ASP A C 1
ATOM 712 O O . ASP A 1 87 ? -11.261 3.989 17.497 1.00 93.50 87 ASP A O 1
ATOM 716 N N . PRO A 1 88 ? -13.046 4.635 16.273 1.00 94.88 88 PRO A N 1
ATOM 717 C CA . PRO A 1 88 ? -13.801 3.386 16.384 1.00 94.88 88 PRO A CA 1
ATOM 718 C C . PRO A 1 88 ? -13.213 2.284 15.483 1.00 94.88 88 PRO A C 1
ATOM 720 O O . PRO A 1 88 ? -13.888 1.747 14.609 1.00 94.88 88 PRO A O 1
ATOM 723 N N . ILE A 1 89 ? -11.932 1.975 15.673 1.00 96.62 89 ILE A N 1
ATOM 724 C CA . ILE A 1 89 ? -11.195 0.941 14.944 1.00 96.62 89 ILE A CA 1
ATOM 725 C C . ILE A 1 89 ? -10.842 -0.149 15.944 1.00 96.62 89 ILE A C 1
ATOM 727 O O . ILE A 1 89 ? -9.996 0.048 16.821 1.00 96.62 89 ILE A O 1
ATOM 731 N N . THR A 1 90 ? -11.495 -1.301 15.824 1.00 98.06 90 THR A N 1
ATOM 732 C CA . THR A 1 90 ? -11.228 -2.418 16.729 1.00 98.06 90 THR A CA 1
ATOM 733 C C . THR A 1 90 ? -9.932 -3.132 16.356 1.00 98.06 90 THR A C 1
ATOM 735 O O . THR A 1 90 ? -9.451 -3.077 15.219 1.00 98.06 90 THR A O 1
ATOM 738 N N . HIS A 1 91 ? -9.389 -3.880 17.308 1.00 97.94 91 HIS A N 1
ATOM 739 C CA . HIS A 1 91 ? -8.309 -4.825 17.072 1.00 97.94 91 HIS A CA 1
ATOM 740 C C . HIS A 1 91 ? -8.662 -5.814 15.959 1.00 97.94 91 HIS A C 1
ATOM 742 O O . HIS A 1 91 ? -7.837 -6.134 15.106 1.00 97.94 91 HIS A O 1
ATOM 748 N N . LEU A 1 92 ? -9.918 -6.259 15.912 1.00 98.25 92 LEU A N 1
ATOM 749 C CA . LEU A 1 92 ? -10.398 -7.136 14.852 1.00 98.25 92 LEU A CA 1
ATOM 750 C C . LEU A 1 92 ? -10.375 -6.445 13.480 1.00 98.25 92 LEU A C 1
ATOM 752 O O . LEU A 1 92 ? -10.002 -7.078 12.492 1.00 98.25 92 LEU A O 1
ATOM 756 N N . ASP A 1 93 ? -10.736 -5.163 13.403 1.00 97.94 93 ASP A N 1
ATOM 757 C CA . ASP A 1 93 ? -10.708 -4.404 12.147 1.00 97.94 93 ASP A CA 1
ATOM 758 C C . ASP A 1 93 ? -9.284 -4.256 11.607 1.00 97.94 93 ASP A C 1
ATOM 760 O O . ASP A 1 93 ? -9.075 -4.404 10.402 1.00 97.94 93 ASP A O 1
ATOM 764 N N . TYR A 1 94 ? -8.292 -4.082 12.489 1.00 98.00 94 TYR A N 1
ATOM 765 C CA . TYR A 1 94 ? -6.879 -4.103 12.103 1.00 98.00 94 TYR A CA 1
ATOM 766 C C . TYR A 1 94 ? -6.508 -5.402 11.376 1.00 98.00 94 TYR A C 1
ATOM 768 O O . TYR A 1 94 ? -5.933 -5.362 10.287 1.00 98.00 94 TYR A O 1
ATOM 776 N N . TYR A 1 95 ? -6.872 -6.564 11.932 1.00 97.88 95 TYR A N 1
ATOM 777 C CA . TYR A 1 95 ? -6.546 -7.851 11.307 1.00 97.88 95 TYR A CA 1
ATOM 778 C C . TYR A 1 95 ? -7.394 -8.158 10.071 1.00 97.88 95 TYR A C 1
ATOM 780 O O . TYR A 1 95 ? -6.874 -8.768 9.137 1.00 97.88 95 TYR A O 1
ATOM 788 N N . LYS A 1 96 ? -8.649 -7.695 10.003 1.00 98.00 96 LYS A N 1
ATOM 789 C CA . LYS A 1 96 ? -9.457 -7.760 8.772 1.00 98.00 96 LYS A CA 1
ATOM 790 C C . LYS A 1 96 ? -8.815 -6.955 7.647 1.00 98.00 96 LYS A C 1
ATOM 792 O O . LYS A 1 96 ? -8.726 -7.440 6.524 1.00 98.00 96 LYS A O 1
ATOM 797 N N . PHE A 1 97 ? -8.327 -5.755 7.951 1.00 97.50 97 PHE A N 1
ATOM 798 C CA . PHE A 1 97 ? -7.628 -4.933 6.973 1.00 97.50 97 PHE A CA 1
ATOM 799 C C . PHE A 1 97 ? -6.285 -5.556 6.569 1.00 97.50 97 PHE A C 1
ATOM 801 O O . PHE A 1 97 ? -5.971 -5.634 5.384 1.00 97.50 97 PHE A O 1
ATOM 808 N N . ARG A 1 98 ? -5.529 -6.102 7.533 1.00 97.38 98 ARG A N 1
ATOM 809 C CA . ARG A 1 98 ? -4.295 -6.858 7.267 1.00 97.38 98 ARG A CA 1
ATOM 810 C C . ARG A 1 98 ? -4.527 -8.056 6.345 1.00 97.38 98 ARG A C 1
ATOM 812 O O . ARG A 1 98 ? -3.695 -8.306 5.478 1.00 97.38 98 ARG A O 1
ATOM 819 N N . ALA A 1 99 ? -5.650 -8.759 6.499 1.00 97.62 99 ALA A N 1
ATOM 820 C CA . ALA A 1 99 ? -5.984 -9.937 5.701 1.00 97.62 99 ALA A CA 1
ATOM 821 C C . ALA A 1 99 ? -6.084 -9.647 4.192 1.00 97.62 99 ALA A C 1
ATOM 823 O O . ALA A 1 99 ? -5.769 -10.526 3.396 1.00 97.62 99 ALA A O 1
ATOM 824 N N . ILE A 1 100 ? -6.434 -8.418 3.792 1.00 96.31 100 ILE A N 1
ATOM 825 C CA . ILE A 1 100 ? -6.467 -8.000 2.377 1.00 96.31 100 ILE A CA 1
ATOM 826 C C . ILE A 1 100 ? -5.083 -8.150 1.725 1.00 96.31 100 ILE A C 1
ATOM 828 O O . ILE A 1 100 ? -4.980 -8.542 0.568 1.00 96.31 100 ILE A O 1
ATOM 832 N N . PHE A 1 101 ? -4.014 -7.882 2.478 1.00 95.44 101 PHE A N 1
ATOM 833 C CA . PHE A 1 101 ? -2.636 -7.883 1.979 1.00 95.44 101 PHE A CA 1
ATOM 834 C C . PHE A 1 101 ? -1.885 -9.190 2.265 1.00 95.44 101 PHE A C 1
ATOM 836 O O . PHE A 1 101 ? -0.713 -9.316 1.909 1.00 95.44 101 PHE A O 1
ATOM 843 N N . GLU A 1 102 ? -2.519 -10.184 2.890 1.00 94.81 102 GLU A N 1
ATOM 844 C CA . GLU A 1 102 ? -1.870 -11.471 3.172 1.00 94.81 102 GLU A CA 1
ATOM 845 C C . GLU A 1 102 ? -1.354 -12.210 1.923 1.00 94.81 102 GLU A C 1
ATOM 847 O O . GLU A 1 102 ? -0.235 -12.732 1.981 1.00 94.81 102 GLU A O 1
ATOM 852 N N . PRO A 1 103 ? -2.063 -12.209 0.777 1.00 92.50 103 PRO A N 1
ATOM 853 C CA . PRO A 1 103 ? -1.568 -12.848 -0.445 1.00 92.50 103 PRO A CA 1
ATOM 854 C C . PRO A 1 103 ? -0.392 -12.112 -1.100 1.00 92.50 103 PRO A C 1
ATOM 856 O O . PRO A 1 103 ? 0.355 -12.717 -1.865 1.00 92.50 103 PRO A O 1
ATOM 859 N N . TYR A 1 104 ? -0.205 -10.822 -0.800 1.00 90.69 104 TYR A N 1
ATOM 860 C CA . TYR A 1 104 ? 0.773 -9.975 -1.480 1.00 90.69 104 TYR A CA 1
ATOM 861 C C . TYR A 1 104 ? 2.211 -10.483 -1.294 1.00 90.69 104 TYR A C 1
ATOM 863 O O . TYR A 1 104 ? 2.707 -10.587 -0.165 1.00 90.69 104 TYR A O 1
ATOM 871 N N . GLN A 1 105 ? 2.898 -10.732 -2.413 1.00 88.81 105 GLN A N 1
ATOM 872 C CA . GLN A 1 105 ? 4.297 -11.147 -2.468 1.00 88.81 105 GLN A CA 1
ATOM 873 C C . GLN A 1 105 ? 5.111 -10.274 -3.422 1.00 88.81 105 GLN A C 1
ATOM 875 O O . GLN A 1 105 ? 4.606 -9.767 -4.416 1.00 88.81 105 GLN A O 1
ATOM 880 N N . VAL A 1 106 ? 6.403 -10.127 -3.130 1.00 87.25 106 VAL A N 1
ATOM 881 C CA . VAL A 1 106 ? 7.345 -9.470 -4.044 1.00 87.25 106 VAL A CA 1
ATOM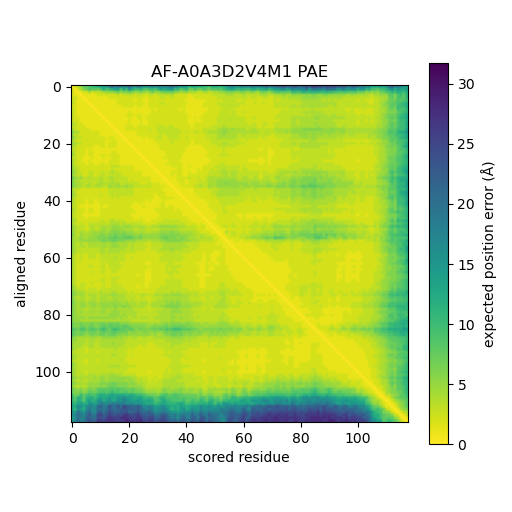 882 C C . VAL A 1 106 ? 8.074 -10.545 -4.836 1.00 87.25 106 VAL A C 1
ATOM 884 O O . VAL A 1 106 ? 8.678 -11.443 -4.249 1.00 87.25 106 VAL A O 1
ATOM 887 N N . ARG A 1 107 ? 8.035 -10.430 -6.166 1.00 80.19 107 ARG A N 1
ATOM 888 C CA . ARG A 1 107 ? 8.844 -11.240 -7.085 1.00 80.19 107 ARG A CA 1
ATOM 889 C C . ARG A 1 107 ? 10.328 -10.991 -6.805 1.00 80.19 107 ARG A C 1
ATOM 891 O O . ARG A 1 107 ? 10.782 -9.847 -6.805 1.00 80.19 107 ARG A O 1
ATOM 898 N N . VAL A 1 108 ? 11.061 -12.062 -6.520 1.00 79.94 108 VAL A N 1
ATOM 899 C CA . VAL A 1 108 ? 12.512 -12.043 -6.240 1.00 79.94 108 VAL A CA 1
ATOM 900 C C . VAL A 1 108 ? 13.308 -12.879 -7.239 1.00 79.94 108 VAL A C 1
ATOM 902 O O . VAL A 1 108 ? 14.528 -12.939 -7.147 1.00 79.94 108 VAL A O 1
ATOM 905 N N . ASP A 1 109 ? 12.616 -13.542 -8.160 1.00 79.50 109 ASP A N 1
ATOM 906 C CA . ASP A 1 109 ? 13.188 -14.274 -9.278 1.00 79.50 109 ASP A CA 1
ATOM 907 C C . ASP A 1 109 ? 13.833 -13.324 -10.292 1.00 79.50 109 ASP A C 1
ATOM 909 O O . ASP A 1 109 ? 13.337 -12.221 -10.541 1.00 79.50 109 ASP A O 1
ATOM 913 N N . ALA A 1 110 ? 14.942 -13.769 -10.885 1.00 70.00 110 ALA A N 1
ATOM 914 C CA . ALA A 1 110 ? 15.559 -13.084 -12.009 1.00 70.00 110 ALA A CA 1
ATOM 915 C C . ALA A 1 110 ? 14.630 -13.139 -13.230 1.00 70.00 110 ALA A C 1
ATOM 917 O O . ALA A 1 110 ? 14.014 -14.170 -13.519 1.00 70.00 110 ALA A O 1
ATOM 918 N N . LEU A 1 111 ? 14.538 -12.029 -13.963 1.00 70.88 111 LEU A N 1
ATOM 919 C CA . LEU A 1 111 ? 13.799 -12.007 -15.220 1.00 70.88 111 LEU A CA 1
ATOM 920 C C . LEU A 1 111 ? 14.595 -12.748 -16.307 1.00 70.88 111 LEU A C 1
ATOM 922 O O . LEU A 1 111 ? 15.826 -12.684 -16.314 1.00 70.88 111 LEU A O 1
ATOM 926 N N . PRO A 1 112 ? 13.923 -13.425 -17.256 1.00 71.31 112 PRO A N 1
ATOM 927 C CA . PRO A 1 112 ? 14.605 -14.074 -18.369 1.00 71.31 112 PRO A CA 1
ATOM 928 C C . PRO A 1 112 ? 15.500 -13.084 -19.129 1.00 71.31 112 PRO A C 1
ATOM 930 O O . PRO A 1 112 ? 15.013 -12.089 -19.662 1.00 71.31 112 PRO A O 1
ATOM 933 N N . GLY A 1 113 ? 16.803 -13.370 -19.188 1.00 73.31 113 GLY A N 1
ATOM 934 C CA . GLY A 1 113 ? 17.793 -12.541 -19.884 1.00 73.31 113 GLY A CA 1
ATOM 935 C C . GLY A 1 113 ? 18.506 -11.493 -19.022 1.00 73.31 113 GLY A C 1
ATOM 936 O O . GLY A 1 113 ? 19.431 -10.859 -19.525 1.00 73.31 113 GLY A O 1
ATOM 937 N N . ASP A 1 114 ? 18.136 -11.335 -17.748 1.00 68.56 114 ASP A N 1
ATOM 938 C CA . ASP A 1 114 ? 18.913 -10.531 -16.799 1.00 68.56 114 ASP A CA 1
ATOM 939 C C . ASP A 1 114 ? 20.046 -11.411 -16.235 1.00 68.56 114 ASP A C 1
ATOM 941 O O . ASP A 1 114 ? 19.765 -12.521 -15.765 1.00 68.56 114 ASP A O 1
ATOM 945 N N . PRO A 1 115 ? 21.329 -11.002 -16.313 1.00 62.03 115 PRO A N 1
ATOM 946 C CA . PRO A 1 115 ? 22.393 -11.752 -15.663 1.00 62.03 115 PRO A CA 1
ATOM 947 C C . PRO A 1 115 ? 22.098 -11.795 -14.165 1.00 62.03 115 PRO A C 1
ATOM 949 O O . PRO A 1 115 ? 21.806 -10.765 -13.560 1.00 62.03 115 PRO A O 1
ATOM 952 N N . ASP A 1 116 ? 22.151 -12.983 -13.571 1.00 57.09 116 ASP A N 1
ATOM 953 C CA . ASP A 1 116 ? 21.979 -13.125 -12.131 1.00 57.09 116 ASP A CA 1
ATOM 954 C C . ASP A 1 116 ? 23.119 -12.364 -11.435 1.00 57.09 116 ASP A C 1
ATOM 956 O O . ASP A 1 116 ? 24.286 -12.741 -11.536 1.00 57.09 116 ASP A O 1
ATOM 960 N N . LEU A 1 117 ? 22.799 -11.213 -10.836 1.00 55.97 117 LEU A N 1
ATOM 961 C CA . LEU A 1 117 ? 23.776 -10.327 -10.191 1.00 55.97 117 LEU A CA 1
ATOM 962 C C . LEU A 1 117 ? 23.977 -10.668 -8.704 1.00 55.97 117 LEU A C 1
ATOM 964 O O . LEU A 1 117 ? 24.531 -9.844 -7.968 1.00 55.97 117 LEU A O 1
ATOM 968 N N . THR A 1 118 ? 23.486 -11.824 -8.241 1.00 51.94 118 THR A N 1
ATOM 969 C CA . THR A 1 118 ? 23.750 -12.326 -6.882 1.00 51.94 118 THR A CA 1
ATOM 970 C C . THR A 1 118 ? 25.071 -13.060 -6.763 1.00 51.94 118 THR A C 1
ATOM 972 O O . THR A 1 118 ? 25.371 -13.888 -7.649 1.00 51.94 118 THR A O 1
#

Nearest PDB structures (foldseek):
  8kc4-assembly1_A  TM=2.453E-01  e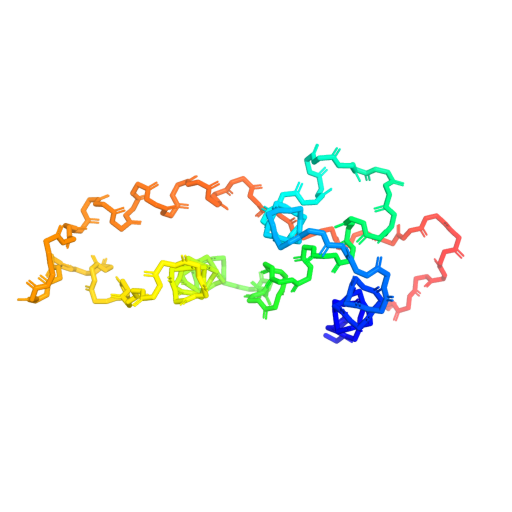=9.449E+00  synthetic construct

Secondary structure (DSSP, 8-state):
--HHHHHHHHHHHHHTT--HHHHHHHHHHHHHH-TT-HHHHHHTHHHHTT--TT-HHHHHHHHHHHHIIIII----GGGGTSS-SSSS--HHHHHHHHHHTTT-----SPPTTS----

Sequence (118 aa):
KNLWRWRDWIVNSLNNNNGYDQMVREMLAGDEVAPNDPQALAATGFLARSWYKFNRTSWLDNTIEHTAKAFMGLTINCAKCHDHKYDPITHLDYYKFRAIFEPYQVRVDALPGDPDLT

Mean predicted aligned error: 4.52 Å

Radius of gyration: 15.92 Å; Cα contacts (8 Å, |Δi|>4): 111; chains: 1; bounding box: 38×28×42 Å